Protein AF-A0A7C5R493-F1 (afdb_monomer_lite)

pLDDT: mean 92.87, std 10.51, range [44.81, 98.38]

Foldseek 3Di:
DPQQEDPVLLVVLVVFQADKFWKKWAFDDDLVVVCVVLVVVVKAFPDQPVVRRITTIIDHSNSVVVVSPDPGTRHMDGPDDDDDPDD

Secondary structure (DSSP, 8-state):
---SB-HHHHHHHHHSTTSEEE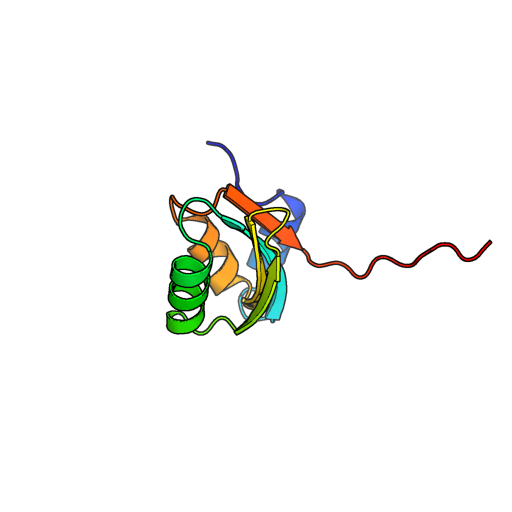EEEEE-S-HHHHHHHHHHTT-EEEEEETTTTEEEEEEEHHHHHHHHT-TTEEEEEE---------

Sequence (87 aa):
MNDKLDPQLRARLQARPDTPAALIVRVSGDLEQRADDVARRGMRVERRLRLIGGLALRATGRQALDLAGEQWVLRIEEDREVRALSS

Radius of gyration: 12.92 Å; chains: 1; bounding box: 35×30×35 Å

Structure (mmCIF, N/CA/C/O backbone):
data_AF-A0A7C5R493-F1
#
_entry.id   AF-A0A7C5R493-F1
#
loop_
_atom_site.group_PDB
_atom_site.id
_atom_site.type_symbol
_atom_site.label_atom_id
_atom_site.label_alt_id
_atom_site.label_comp_id
_atom_site.label_asym_id
_atom_site.label_entity_id
_atom_site.label_seq_id
_atom_site.pdbx_PDB_ins_code
_atom_site.Cartn_x
_atom_site.Cartn_y
_atom_site.Cartn_z
_atom_site.occupancy
_atom_site.B_iso_or_equiv
_atom_site.auth_seq_id
_atom_site.auth_comp_id
_atom_site.auth_asym_id
_atom_site.auth_atom_id
_atom_site.pdbx_PDB_model_num
ATOM 1 N N . MET A 1 1 ? 2.631 18.007 -1.739 1.00 44.81 1 MET A N 1
ATOM 2 C CA . MET A 1 1 ? 1.976 16.692 -1.916 1.00 44.81 1 MET A CA 1
ATOM 3 C C . MET A 1 1 ? 2.619 15.735 -0.930 1.00 44.81 1 MET A C 1
ATOM 5 O O . MET A 1 1 ? 3.824 15.556 -1.017 1.00 44.81 1 MET A O 1
ATOM 9 N N . ASN A 1 2 ? 1.868 15.194 0.034 1.00 57.03 2 ASN A N 1
ATOM 10 C CA . ASN A 1 2 ? 2.383 14.118 0.886 1.00 57.03 2 ASN A CA 1
ATOM 11 C C . ASN A 1 2 ? 2.574 12.880 0.006 1.00 57.03 2 ASN A C 1
ATOM 13 O O . ASN A 1 2 ? 1.584 12.321 -0.469 1.00 57.03 2 ASN A O 1
ATOM 17 N N . ASP A 1 3 ? 3.822 12.488 -0.255 1.00 82.50 3 ASP A N 1
ATOM 18 C CA . ASP A 1 3 ? 4.090 11.230 -0.945 1.00 82.50 3 ASP A CA 1
ATOM 19 C C . ASP A 1 3 ? 3.774 10.074 0.016 1.00 82.50 3 ASP A C 1
ATOM 21 O O . ASP A 1 3 ? 4.273 10.024 1.141 1.00 82.50 3 ASP A O 1
ATOM 25 N N . LYS A 1 4 ? 2.870 9.180 -0.396 1.00 93.94 4 LYS A N 1
ATOM 26 C CA . LYS A 1 4 ? 2.412 8.039 0.420 1.00 93.94 4 LYS A CA 1
ATOM 27 C C . LYS A 1 4 ? 3.422 6.896 0.422 1.00 93.94 4 LYS A C 1
ATOM 29 O O . LYS A 1 4 ? 3.309 5.996 1.247 1.00 93.94 4 LYS A O 1
ATOM 34 N N . LEU A 1 5 ? 4.370 6.926 -0.509 1.00 94.75 5 LEU A N 1
ATOM 35 C CA . LEU A 1 5 ? 5.493 6.009 -0.626 1.00 94.75 5 LEU A CA 1
ATOM 36 C C . LEU A 1 5 ? 6.760 6.764 -0.233 1.00 94.75 5 LEU A C 1
ATOM 38 O O . LEU A 1 5 ? 6.916 7.931 -0.595 1.00 94.75 5 LEU A O 1
ATOM 42 N N . ASP A 1 6 ? 7.693 6.108 0.450 1.00 91.38 6 ASP A N 1
ATOM 43 C CA . ASP A 1 6 ? 9.037 6.672 0.526 1.00 91.38 6 ASP A CA 1
ATOM 44 C C . ASP A 1 6 ? 9.714 6.629 -0.868 1.00 91.38 6 ASP A C 1
ATOM 46 O O . ASP A 1 6 ? 9.397 5.755 -1.691 1.00 91.38 6 ASP A O 1
ATOM 50 N N . PRO A 1 7 ? 10.649 7.553 -1.169 1.00 92.31 7 PRO A N 1
ATOM 51 C CA . PRO A 1 7 ? 11.265 7.644 -2.493 1.00 92.31 7 PRO A CA 1
ATOM 52 C C . PRO A 1 7 ? 11.994 6.370 -2.937 1.00 92.31 7 PRO A C 1
ATOM 54 O O . PRO A 1 7 ? 12.004 6.050 -4.128 1.00 92.31 7 PRO A O 1
ATOM 57 N N . GLN A 1 8 ? 12.590 5.625 -2.001 1.00 92.88 8 GLN A N 1
ATOM 58 C CA . GLN A 1 8 ? 13.332 4.407 -2.314 1.00 92.88 8 GLN A CA 1
ATOM 59 C C . GLN A 1 8 ? 12.375 3.284 -2.720 1.00 92.88 8 GLN A C 1
ATOM 61 O O . GLN A 1 8 ? 12.608 2.600 -3.723 1.00 92.88 8 GLN A O 1
ATOM 66 N N . LEU A 1 9 ? 11.277 3.112 -1.981 1.00 94.19 9 LEU A N 1
ATOM 67 C CA . LEU A 1 9 ? 10.228 2.166 -2.339 1.00 94.19 9 LEU A CA 1
ATOM 68 C C . LEU A 1 9 ? 9.607 2.530 -3.689 1.00 94.19 9 LEU A C 1
ATOM 70 O O . LEU A 1 9 ? 9.503 1.659 -4.553 1.00 94.19 9 LEU A O 1
ATOM 74 N N . ARG A 1 10 ? 9.280 3.808 -3.918 1.00 95.94 10 ARG A N 1
ATOM 75 C CA . ARG A 1 10 ? 8.755 4.291 -5.204 1.00 95.94 10 ARG A CA 1
ATOM 76 C C . ARG A 1 10 ? 9.679 3.935 -6.370 1.00 95.94 10 ARG A C 1
ATOM 78 O O . ARG A 1 10 ? 9.224 3.292 -7.316 1.00 95.94 10 ARG A O 1
ATOM 85 N N . ALA A 1 11 ? 10.962 4.293 -6.285 1.00 95.19 11 ALA A N 1
ATOM 86 C CA . ALA A 1 11 ? 11.939 4.011 -7.338 1.00 95.19 11 ALA A CA 1
ATOM 87 C C . ALA A 1 11 ? 12.032 2.508 -7.640 1.00 95.19 11 ALA A C 1
ATOM 89 O O . ALA A 1 11 ? 12.093 2.083 -8.793 1.00 95.19 11 ALA A O 1
ATOM 90 N N . ARG A 1 12 ? 11.975 1.674 -6.600 1.00 94.62 12 ARG A N 1
ATOM 91 C CA . ARG A 1 12 ? 12.052 0.221 -6.740 1.00 94.62 12 ARG A CA 1
ATOM 92 C C . ARG A 1 12 ? 10.811 -0.396 -7.388 1.00 94.62 12 ARG A C 1
ATOM 94 O O . ARG A 1 12 ? 10.957 -1.338 -8.166 1.00 94.62 12 ARG A O 1
ATOM 101 N N . LEU A 1 13 ? 9.616 0.103 -7.061 1.00 95.88 13 LEU A N 1
ATOM 102 C CA . LEU A 1 13 ? 8.363 -0.329 -7.692 1.00 95.88 13 LEU A CA 1
ATOM 103 C C . LEU A 1 13 ? 8.321 0.098 -9.166 1.00 95.88 13 LEU A C 1
ATOM 105 O O . LEU A 1 13 ? 7.882 -0.678 -10.008 1.00 95.88 13 LEU A O 1
ATOM 109 N N . GLN A 1 14 ? 8.843 1.286 -9.491 1.00 96.56 14 GLN A N 1
ATOM 110 C CA . GLN A 1 14 ? 8.963 1.772 -10.870 1.00 96.56 14 GLN A CA 1
ATOM 111 C C . GLN A 1 14 ? 9.975 0.968 -11.694 1.00 96.56 14 GLN A C 1
ATOM 113 O O . GLN A 1 14 ? 9.713 0.670 -12.853 1.00 96.56 14 GLN A O 1
ATOM 118 N N . ALA A 1 15 ? 11.108 0.582 -11.100 1.00 97.31 15 ALA A N 1
ATOM 119 C CA . ALA A 1 15 ? 12.130 -0.211 -11.781 1.00 97.31 15 ALA A CA 1
ATOM 120 C C . ALA A 1 15 ? 11.667 -1.643 -12.104 1.00 97.31 15 ALA A C 1
ATOM 122 O O . ALA A 1 15 ? 12.208 -2.280 -13.005 1.00 97.31 15 ALA A O 1
ATOM 123 N N . ARG A 1 16 ? 10.697 -2.175 -11.349 1.00 95.50 16 ARG A N 1
ATOM 124 C CA . ARG A 1 16 ? 10.189 -3.548 -11.486 1.00 95.50 16 ARG A CA 1
ATOM 125 C C . ARG A 1 16 ? 8.660 -3.577 -11.364 1.00 95.50 16 ARG A C 1
ATOM 127 O O . ARG A 1 16 ? 8.135 -4.125 -10.391 1.00 95.50 16 ARG A O 1
ATOM 134 N N . PRO A 1 17 ? 7.935 -2.997 -12.337 1.00 96.44 17 PRO A N 1
ATOM 135 C CA . PRO A 1 17 ? 6.500 -2.746 -12.218 1.00 96.44 17 PRO A CA 1
ATOM 136 C C . PRO A 1 17 ? 5.669 -4.026 -12.139 1.00 96.44 17 PRO A C 1
ATOM 138 O O . PRO A 1 17 ? 4.629 -4.018 -11.494 1.00 96.44 17 PRO A O 1
ATOM 141 N N . ASP A 1 18 ? 6.135 -5.128 -12.726 1.00 97.56 18 ASP A N 1
ATOM 142 C CA . ASP A 1 18 ? 5.379 -6.385 -12.778 1.00 97.56 18 ASP A CA 1
ATOM 143 C C . ASP A 1 18 ? 5.887 -7.420 -11.752 1.00 97.56 18 ASP A C 1
ATOM 145 O O . ASP A 1 18 ? 5.354 -8.522 -11.644 1.00 97.56 18 ASP A O 1
ATOM 149 N N . THR A 1 19 ? 6.905 -7.071 -10.953 1.00 95.81 19 THR A N 1
ATOM 150 C CA . THR A 1 19 ? 7.395 -7.934 -9.869 1.00 95.81 19 THR A CA 1
ATOM 151 C C . THR A 1 19 ? 6.514 -7.779 -8.626 1.00 95.81 19 THR A C 1
ATOM 153 O O . THR A 1 19 ? 6.327 -6.651 -8.159 1.00 95.81 19 THR A O 1
ATOM 156 N N . PRO A 1 20 ? 5.995 -8.879 -8.047 1.00 95.12 20 PRO A N 1
ATOM 157 C CA . PRO A 1 20 ? 5.253 -8.823 -6.793 1.00 95.12 20 PRO A CA 1
ATOM 158 C C . PRO A 1 20 ? 6.122 -8.363 -5.616 1.00 95.12 20 PRO A C 1
ATOM 160 O O . PRO A 1 20 ? 7.236 -8.849 -5.426 1.00 95.12 20 PRO A O 1
ATOM 163 N N . ALA A 1 21 ? 5.570 -7.492 -4.777 1.00 94.88 21 ALA A N 1
ATOM 164 C CA . ALA A 1 21 ? 6.130 -7.051 -3.507 1.00 94.88 21 ALA A CA 1
ATOM 165 C C . ALA A 1 21 ? 5.138 -7.322 -2.366 1.00 94.88 21 ALA A C 1
ATOM 167 O O . ALA A 1 21 ? 3.922 -7.294 -2.572 1.00 94.88 21 ALA A O 1
ATOM 168 N N . ALA A 1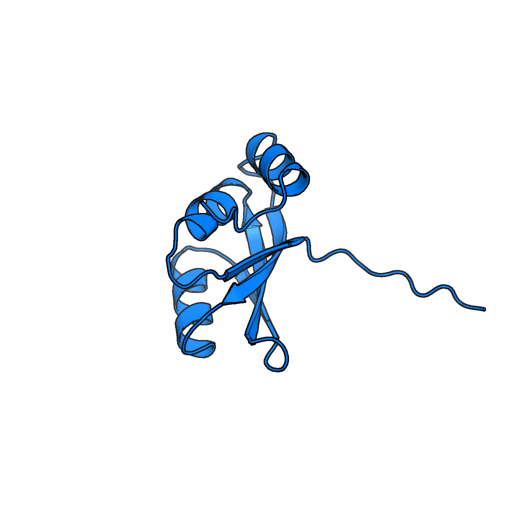 22 ? 5.665 -7.586 -1.170 1.00 96.75 22 ALA A N 1
ATOM 169 C CA . ALA A 1 22 ? 4.884 -7.611 0.062 1.00 96.75 22 ALA A CA 1
ATOM 170 C C . ALA A 1 22 ? 4.836 -6.191 0.641 1.00 96.75 22 ALA A C 1
ATOM 172 O O . ALA A 1 22 ? 5.874 -5.535 0.769 1.00 96.75 22 ALA A O 1
ATOM 173 N N . LEU A 1 23 ? 3.636 -5.697 0.928 1.00 97.38 23 LEU A N 1
ATOM 174 C CA . LEU A 1 23 ? 3.396 -4.308 1.304 1.00 97.38 23 LEU A CA 1
ATOM 175 C C . LEU A 1 23 ? 2.474 -4.222 2.514 1.00 97.38 23 LEU A C 1
ATOM 177 O O . LEU A 1 23 ? 1.511 -4.980 2.625 1.00 97.38 23 LEU A O 1
ATOM 181 N N . ILE A 1 24 ? 2.721 -3.225 3.356 1.00 97.56 24 ILE A N 1
ATOM 182 C CA . ILE A 1 24 ? 1.787 -2.755 4.374 1.00 97.56 24 ILE A CA 1
ATOM 183 C C . ILE A 1 24 ? 1.178 -1.445 3.882 1.00 97.56 24 ILE A C 1
ATOM 185 O O . ILE A 1 24 ? 1.879 -0.464 3.643 1.00 97.56 24 ILE A O 1
ATOM 189 N N . VAL A 1 25 ? -0.146 -1.410 3.753 1.00 97.88 25 VAL A N 1
ATOM 190 C CA . VAL A 1 25 ? -0.895 -0.227 3.319 1.00 97.88 25 VAL A CA 1
ATOM 191 C C . VAL A 1 25 ? -1.715 0.303 4.483 1.00 97.88 25 VAL A C 1
ATOM 193 O O . VAL A 1 25 ? -2.612 -0.375 4.977 1.00 97.88 25 VAL A O 1
ATOM 196 N N . ARG A 1 26 ? -1.418 1.521 4.934 1.00 98.06 26 ARG A N 1
ATOM 197 C CA . ARG A 1 26 ? -2.201 2.249 5.940 1.00 98.06 26 ARG A CA 1
ATOM 198 C C . ARG A 1 26 ? -3.384 2.909 5.236 1.00 98.06 26 ARG A C 1
ATOM 200 O O . ARG A 1 26 ? -3.188 3.592 4.228 1.00 98.06 26 ARG A O 1
ATOM 207 N N . VAL A 1 27 ? -4.589 2.729 5.766 1.00 98.12 27 VAL A N 1
ATOM 208 C CA . VAL A 1 27 ? -5.829 3.173 5.115 1.00 98.12 27 VAL A CA 1
ATOM 209 C C . VAL A 1 27 ? -6.683 4.023 6.047 1.00 98.12 27 VAL A C 1
ATOM 211 O O . VAL A 1 27 ? -6.585 3.901 7.267 1.00 98.12 27 VAL A O 1
ATOM 214 N N . SER A 1 28 ? -7.531 4.870 5.473 1.00 97.62 28 SER A N 1
ATOM 215 C CA . SER A 1 28 ? -8.626 5.536 6.175 1.00 97.62 28 SER A CA 1
ATOM 216 C C . SER A 1 28 ? -9.980 4.899 5.842 1.00 97.62 28 SER A C 1
ATOM 218 O O . SER A 1 28 ? -10.178 4.287 4.784 1.00 97.62 28 SER A O 1
ATOM 220 N N . GLY A 1 29 ? -10.936 5.079 6.756 1.00 95.88 29 GLY A N 1
ATOM 221 C CA . GLY A 1 29 ? -12.280 4.516 6.646 1.00 95.88 29 GLY A CA 1
ATOM 222 C C . GLY A 1 29 ? -12.355 3.054 7.087 1.00 95.88 29 GLY A C 1
ATOM 223 O O . GLY A 1 29 ? -11.562 2.602 7.912 1.00 95.88 29 GLY A O 1
ATOM 224 N N . ASP A 1 30 ? -13.343 2.338 6.554 1.00 97.25 30 ASP A N 1
ATOM 225 C CA . ASP A 1 30 ? -13.639 0.963 6.947 1.00 97.25 30 ASP A CA 1
ATOM 226 C C . ASP A 1 30 ? -12.621 -0.039 6.379 1.00 97.25 30 ASP A C 1
ATOM 228 O O . ASP A 1 30 ? -12.403 -0.121 5.169 1.00 97.25 30 ASP A O 1
ATOM 232 N N . LEU A 1 31 ? -11.990 -0.813 7.264 1.00 97.31 31 LEU A N 1
ATOM 233 C CA . LEU A 1 31 ? -10.897 -1.714 6.898 1.00 97.31 31 LEU A CA 1
ATOM 234 C C . LEU A 1 31 ? -11.358 -2.891 6.027 1.00 97.31 31 LEU A C 1
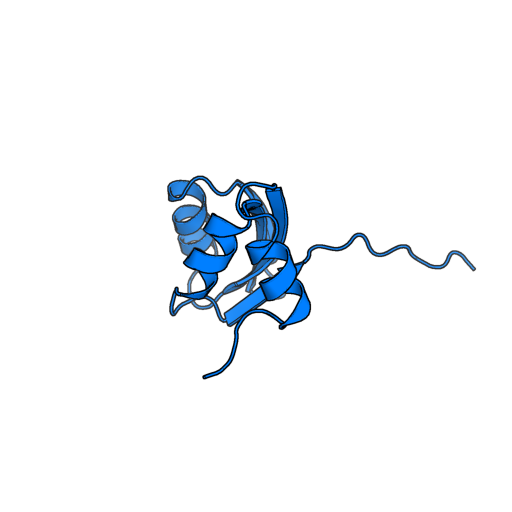ATOM 236 O O . LEU A 1 31 ? -10.594 -3.346 5.175 1.00 97.31 31 LEU A O 1
ATOM 240 N N . GLU A 1 32 ? -12.579 -3.384 6.235 1.00 97.69 32 GLU A N 1
ATOM 241 C CA . GLU A 1 32 ? -13.126 -4.505 5.468 1.00 97.69 32 GLU A CA 1
ATOM 242 C C . GLU A 1 32 ? -13.466 -4.055 4.045 1.00 97.69 32 GLU A C 1
ATOM 244 O O . GLU A 1 32 ? -13.030 -4.681 3.079 1.00 97.69 32 GLU A O 1
ATOM 249 N N . GLN A 1 33 ? -14.100 -2.889 3.902 1.00 98.00 33 GLN A N 1
ATOM 250 C CA . GLN A 1 33 ? -14.355 -2.269 2.606 1.00 98.00 33 GLN A CA 1
ATOM 251 C C . GLN A 1 33 ? -13.056 -2.047 1.820 1.00 98.00 33 GLN A C 1
ATOM 253 O O . GLN A 1 33 ? -13.007 -2.344 0.625 1.00 98.00 33 GLN A O 1
ATOM 258 N N . ARG A 1 34 ? -11.982 -1.576 2.475 1.00 98.25 34 ARG A N 1
ATOM 259 C CA . ARG A 1 34 ? -10.682 -1.399 1.802 1.00 98.25 34 ARG A CA 1
ATOM 260 C C . ARG A 1 34 ? -10.039 -2.718 1.405 1.00 98.25 34 ARG A C 1
ATOM 262 O O . ARG A 1 34 ? -9.412 -2.775 0.349 1.00 98.25 34 ARG A O 1
ATOM 269 N N . ALA A 1 35 ? -10.193 -3.767 2.210 1.00 98.25 35 ALA A N 1
ATOM 270 C CA . ALA A 1 35 ? -9.723 -5.100 1.848 1.00 98.25 35 ALA A CA 1
ATOM 271 C C . ALA A 1 35 ? -10.428 -5.609 0.579 1.00 98.25 35 ALA A C 1
ATOM 273 O O . ALA A 1 35 ? -9.768 -6.120 -0.328 1.00 98.25 35 ALA A O 1
ATOM 274 N N . ASP A 1 36 ? -11.738 -5.394 0.473 1.00 98.12 36 ASP A N 1
ATOM 275 C CA . ASP A 1 36 ? -12.512 -5.770 -0.709 1.00 98.12 36 ASP A CA 1
ATOM 276 C C . ASP A 1 36 ? -12.154 -4.915 -1.935 1.00 98.12 36 ASP A C 1
ATOM 278 O O . ASP A 1 36 ? -12.021 -5.442 -3.043 1.00 98.12 36 ASP A O 1
ATOM 282 N N . ASP A 1 37 ? -11.951 -3.605 -1.750 1.00 97.56 37 ASP A N 1
ATOM 283 C CA . ASP A 1 37 ? -11.526 -2.681 -2.810 1.00 97.56 37 ASP A CA 1
ATOM 284 C C . ASP A 1 37 ? -10.207 -3.126 -3.452 1.00 97.56 37 ASP A C 1
ATOM 286 O O . ASP A 1 37 ? -10.094 -3.139 -4.682 1.00 97.56 37 ASP A O 1
ATOM 290 N N . VAL A 1 38 ? -9.210 -3.511 -2.646 1.00 97.62 38 VAL A N 1
ATOM 291 C CA . VAL A 1 38 ? -7.919 -3.968 -3.182 1.00 97.62 38 VAL A CA 1
ATOM 292 C C . VAL A 1 38 ? -8.003 -5.371 -3.778 1.00 97.62 38 VAL A C 1
ATOM 294 O O . VAL A 1 38 ? 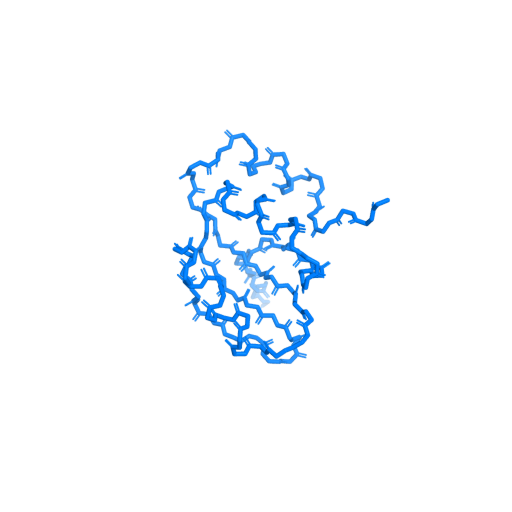-7.380 -5.625 -4.811 1.00 97.62 38 VAL A O 1
ATOM 297 N N . ALA A 1 39 ? -8.811 -6.264 -3.198 1.00 97.69 39 ALA A N 1
ATOM 298 C CA . ALA A 1 39 ? -9.017 -7.610 -3.728 1.00 97.69 39 ALA A CA 1
ATOM 299 C C . ALA A 1 39 ? -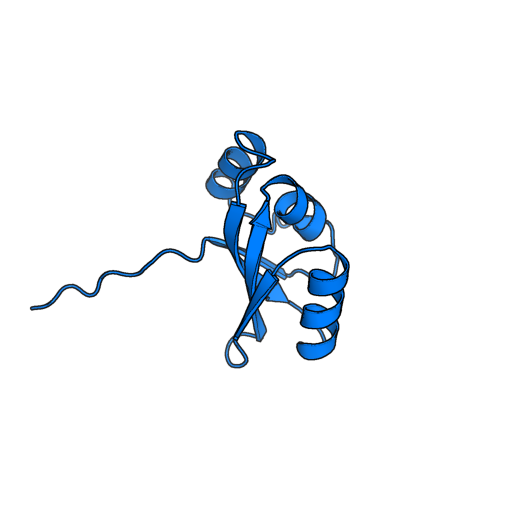9.661 -7.579 -5.124 1.00 97.69 39 ALA A C 1
ATOM 301 O O . ALA A 1 39 ? -9.196 -8.265 -6.035 1.00 97.69 39 ALA A O 1
ATOM 302 N N . ARG A 1 40 ? -10.658 -6.707 -5.339 1.00 97.56 40 ARG A N 1
ATOM 303 C CA . ARG A 1 40 ? -11.285 -6.486 -6.657 1.00 97.56 40 ARG A CA 1
ATOM 304 C C . ARG A 1 40 ? -10.309 -5.994 -7.729 1.00 97.56 40 ARG A C 1
ATOM 306 O O . ARG A 1 40 ? -10.551 -6.200 -8.912 1.00 97.56 40 ARG A O 1
ATOM 313 N N . ARG A 1 41 ? -9.198 -5.371 -7.329 1.00 95.56 41 ARG A N 1
ATOM 314 C CA . ARG A 1 41 ? -8.121 -4.900 -8.221 1.00 95.56 41 ARG A CA 1
ATOM 315 C C . ARG A 1 41 ? -7.034 -5.959 -8.458 1.00 95.56 41 ARG A C 1
ATOM 317 O O . ARG A 1 41 ? -5.969 -5.649 -8.995 1.00 95.56 41 ARG A O 1
ATOM 324 N N . GLY A 1 42 ? -7.270 -7.202 -8.032 1.00 96.88 42 GLY A N 1
ATOM 325 C CA . GLY A 1 42 ? -6.346 -8.321 -8.216 1.00 96.88 42 GLY A CA 1
ATOM 326 C C . GLY A 1 42 ? -5.138 -8.300 -7.278 1.00 96.88 42 GLY A C 1
ATOM 327 O O . GLY A 1 42 ? -4.147 -8.975 -7.552 1.00 96.88 42 GLY A O 1
ATOM 328 N N . MET A 1 43 ? -5.182 -7.522 -6.193 1.00 98.06 43 MET A N 1
ATOM 329 C CA . MET A 1 43 ? -4.179 -7.593 -5.128 1.00 98.06 43 MET A CA 1
ATOM 330 C C . MET A 1 43 ? -4.584 -8.662 -4.116 1.00 98.06 43 MET A C 1
ATOM 332 O O . MET A 1 43 ? -5.764 -8.835 -3.812 1.00 98.06 43 MET A O 1
ATOM 336 N N . ARG A 1 44 ? -3.611 -9.380 -3.555 1.00 98.19 44 ARG A N 1
ATOM 337 C CA . ARG A 1 44 ? -3.890 -10.427 -2.567 1.00 98.19 44 ARG A CA 1
ATOM 338 C C . ARG A 1 44 ? -3.743 -9.863 -1.163 1.00 98.19 44 ARG A C 1
ATOM 340 O O . ARG A 1 44 ? -2.629 -9.574 -0.739 1.00 98.19 44 ARG A O 1
ATOM 347 N N . VAL A 1 45 ? -4.850 -9.762 -0.432 1.00 97.88 45 VAL A N 1
ATOM 348 C CA . VAL A 1 45 ? -4.834 -9.427 0.999 1.00 97.88 45 VAL A CA 1
ATOM 349 C C . VAL A 1 45 ? -4.351 -10.643 1.783 1.00 97.88 45 VAL A C 1
ATOM 351 O O . VAL A 1 45 ? -4.980 -11.698 1.753 1.00 97.88 45 VAL A O 1
ATOM 354 N N . GLU A 1 46 ? -3.230 -10.502 2.481 1.00 97.38 46 GLU A N 1
ATOM 355 C CA . GLU A 1 46 ? -2.685 -11.547 3.349 1.00 97.38 46 GLU A CA 1
ATOM 356 C C . GLU A 1 46 ? -3.184 -11.376 4.784 1.00 97.38 46 GLU A C 1
ATOM 358 O O . GLU A 1 46 ? -3.564 -12.353 5.429 1.00 97.38 46 GLU A O 1
ATOM 363 N N . ARG A 1 47 ? -3.209 -10.135 5.295 1.00 97.00 47 ARG A N 1
ATOM 364 C CA . ARG A 1 47 ? -3.651 -9.836 6.666 1.00 97.00 47 ARG A CA 1
ATOM 365 C C . ARG A 1 47 ? -4.335 -8.480 6.768 1.00 97.00 47 ARG A C 1
ATOM 367 O O . ARG A 1 47 ? -3.995 -7.532 6.067 1.00 97.00 47 ARG A O 1
ATOM 374 N N . ARG A 1 48 ? -5.245 -8.377 7.736 1.00 97.62 48 ARG A N 1
ATOM 375 C CA . ARG A 1 48 ? -5.851 -7.121 8.188 1.00 97.62 48 ARG A CA 1
ATOM 376 C C . ARG A 1 48 ? -5.219 -6.725 9.520 1.00 97.62 48 ARG A C 1
ATOM 378 O O . ARG A 1 48 ? -5.390 -7.407 10.526 1.00 97.62 48 ARG A O 1
ATOM 385 N N . LEU A 1 49 ? -4.471 -5.632 9.524 1.00 96.81 49 LEU A N 1
ATOM 386 C CA . LEU A 1 49 ? -3.713 -5.126 10.664 1.00 96.81 49 LEU A CA 1
ATOM 387 C C . LEU A 1 49 ? -4.560 -4.098 11.429 1.00 96.81 49 LEU A C 1
ATOM 389 O O . LEU A 1 49 ? -4.390 -2.889 11.270 1.00 96.81 49 LEU A O 1
ATOM 393 N N . ARG A 1 50 ? -5.507 -4.581 12.245 1.00 95.44 50 ARG A N 1
ATOM 394 C CA . ARG A 1 50 ? -6.525 -3.744 12.917 1.00 95.44 50 ARG A CA 1
ATOM 395 C C . ARG A 1 50 ? -5.953 -2.665 13.833 1.00 95.44 50 ARG A C 1
ATOM 397 O O . ARG A 1 50 ? -6.467 -1.557 13.823 1.00 95.44 50 ARG A O 1
ATOM 404 N N . LEU A 1 51 ? -4.883 -2.971 14.574 1.00 96.06 51 LEU A N 1
ATOM 405 C CA . LEU A 1 51 ? -4.263 -2.032 15.519 1.00 96.06 51 LEU A CA 1
ATOM 406 C C . LEU A 1 51 ? -3.836 -0.734 14.838 1.00 96.06 51 LEU A C 1
ATOM 408 O O . LEU A 1 51 ? -3.988 0.352 15.383 1.00 96.06 51 LEU A O 1
ATOM 412 N N . ILE A 1 52 ? -3.283 -0.869 13.638 1.00 94.44 52 ILE A N 1
ATOM 413 C CA . ILE A 1 52 ? -2.817 0.278 12.888 1.00 94.44 52 ILE A CA 1
ATOM 414 C C . ILE A 1 52 ? -3.948 0.782 11.974 1.00 94.44 52 ILE A C 1
ATOM 416 O O . ILE A 1 52 ? -4.047 1.980 11.728 1.00 94.44 52 ILE A O 1
ATOM 420 N N . GLY A 1 53 ? -4.839 -0.078 11.483 1.00 97.06 53 GLY A N 1
ATOM 421 C CA . GLY A 1 53 ? -5.766 0.255 10.396 1.00 97.06 53 GLY A CA 1
ATOM 422 C C . GLY A 1 53 ? -5.053 0.110 9.056 1.00 97.06 53 GLY A C 1
ATOM 423 O O . GLY A 1 53 ? -4.862 1.077 8.317 1.00 97.06 53 GLY A O 1
ATOM 424 N N . GLY A 1 54 ? -4.515 -1.081 8.802 1.00 97.62 54 GLY A N 1
ATOM 425 C CA . GLY A 1 54 ? -3.745 -1.354 7.596 1.00 97.62 54 GLY A CA 1
ATOM 426 C C . GLY A 1 54 ? -3.981 -2.740 7.021 1.00 97.62 54 GLY A C 1
ATOM 427 O O . GLY A 1 54 ? -4.538 -3.619 7.673 1.00 97.62 54 GLY A O 1
ATOM 428 N N . LEU A 1 55 ? -3.536 -2.929 5.787 1.00 98.38 55 LEU A N 1
ATOM 429 C CA . LEU A 1 55 ? -3.621 -4.179 5.046 1.00 98.38 55 LEU A CA 1
ATOM 430 C C . LEU A 1 55 ? -2.204 -4.647 4.725 1.00 98.38 55 LEU A C 1
ATOM 432 O O . LEU A 1 55 ? -1.440 -3.891 4.132 1.00 98.38 55 LEU A O 1
ATOM 436 N N . ALA A 1 56 ? -1.866 -5.878 5.101 1.00 97.75 56 ALA A N 1
ATOM 437 C CA . ALA A 1 56 ? -0.710 -6.560 4.534 1.00 97.75 56 ALA A CA 1
ATOM 438 C C . ALA A 1 56 ? -1.166 -7.241 3.243 1.00 97.75 56 ALA A C 1
ATOM 440 O O . ALA A 1 56 ? -2.124 -8.025 3.266 1.00 97.75 56 ALA A O 1
ATOM 441 N N . LEU A 1 57 ? -0.532 -6.916 2.121 1.00 97.06 57 LEU A N 1
ATOM 442 C CA . LEU A 1 57 ? -0.928 -7.407 0.809 1.00 97.06 57 LEU A CA 1
ATOM 443 C C . LEU A 1 57 ? 0.267 -7.719 -0.092 1.00 97.06 57 LEU A C 1
ATOM 445 O O . LEU A 1 57 ? 1.347 -7.147 0.042 1.00 97.06 57 LEU A O 1
ATOM 449 N N . ARG A 1 58 ? 0.038 -8.613 -1.054 1.00 97.81 58 ARG A N 1
ATOM 450 C CA . ARG A 1 58 ? 0.904 -8.822 -2.217 1.00 97.81 58 ARG A CA 1
ATOM 451 C C . ARG A 1 58 ? 0.329 -8.067 -3.406 1.00 97.81 58 ARG A C 1
ATOM 453 O O . ARG A 1 58 ? -0.825 -8.288 -3.781 1.00 97.81 58 ARG A O 1
ATOM 460 N N . ALA A 1 59 ? 1.155 -7.226 -4.015 1.00 97.69 59 ALA A N 1
ATOM 461 C CA . ALA A 1 59 ? 0.822 -6.481 -5.224 1.00 97.69 59 ALA A CA 1
ATOM 462 C C . ALA A 1 59 ? 2.056 -6.317 -6.115 1.00 97.69 59 ALA A C 1
ATOM 464 O O . ALA A 1 59 ? 3.187 -6.309 -5.633 1.00 97.69 59 ALA A O 1
ATOM 465 N N . THR A 1 60 ? 1.841 -6.177 -7.418 1.00 98.06 60 THR A N 1
ATOM 466 C CA . THR A 1 60 ? 2.886 -5.738 -8.352 1.00 98.06 60 THR A CA 1
ATOM 467 C C . THR A 1 60 ? 3.265 -4.276 -8.097 1.00 98.06 60 THR A C 1
ATOM 469 O O . THR A 1 60 ? 2.491 -3.514 -7.508 1.00 98.06 60 THR A O 1
ATOM 472 N N . GLY A 1 61 ? 4.443 -3.860 -8.568 1.00 96.69 61 GLY A N 1
ATOM 473 C CA . GLY A 1 61 ? 4.865 -2.459 -8.518 1.00 96.69 61 GLY A CA 1
ATOM 474 C C . GLY A 1 61 ? 3.844 -1.501 -9.133 1.00 96.69 61 GLY A C 1
ATOM 475 O O . GLY A 1 61 ? 3.536 -0.470 -8.540 1.00 96.69 61 GLY A O 1
ATOM 47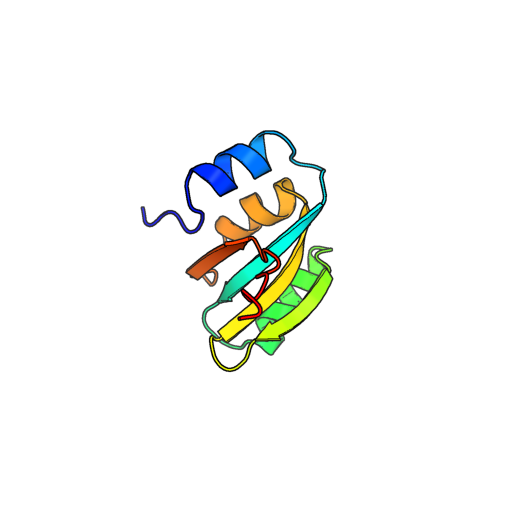6 N N . ARG A 1 62 ? 3.250 -1.881 -10.267 1.00 97.75 62 ARG A N 1
ATOM 477 C CA . ARG A 1 62 ? 2.200 -1.122 -10.956 1.00 97.75 62 ARG A CA 1
ATOM 478 C C . ARG A 1 62 ? 0.962 -0.945 -10.083 1.00 97.75 62 ARG A C 1
ATOM 480 O O . ARG A 1 62 ? 0.570 0.182 -9.815 1.00 97.75 62 ARG A O 1
ATOM 487 N N . GLN A 1 63 ? 0.423 -2.044 -9.554 1.00 98.06 63 GLN A N 1
ATOM 488 C CA . GLN A 1 63 ? -0.735 -2.002 -8.656 1.00 98.06 63 GLN A CA 1
ATOM 489 C C . GLN A 1 63 ? -0.474 -1.127 -7.423 1.00 98.06 63 GLN A C 1
ATOM 491 O O . GLN A 1 63 ? -1.354 -0.382 -7.006 1.00 98.06 63 GLN A O 1
ATOM 496 N N . ALA A 1 64 ? 0.729 -1.190 -6.846 1.00 96.88 64 ALA A N 1
ATOM 497 C CA . ALA A 1 64 ? 1.096 -0.390 -5.680 1.00 96.88 64 ALA A CA 1
ATOM 498 C C . ALA A 1 64 ? 1.212 1.113 -5.993 1.00 96.88 64 ALA A C 1
ATOM 500 O O . ALA A 1 64 ? 0.794 1.949 -5.190 1.00 96.88 64 ALA A O 1
ATOM 501 N N . LEU A 1 65 ? 1.760 1.463 -7.160 1.00 96.50 65 LEU A N 1
ATOM 502 C CA . LEU A 1 65 ? 1.845 2.847 -7.630 1.00 96.50 65 LEU A CA 1
ATOM 503 C C . LEU A 1 65 ? 0.455 3.419 -7.932 1.00 96.50 65 LEU A C 1
ATOM 505 O O . LEU A 1 65 ? 0.169 4.541 -7.516 1.00 96.50 65 LEU A O 1
ATOM 509 N N . ASP A 1 66 ? -0.415 2.636 -8.571 1.00 96.75 66 ASP A N 1
ATOM 510 C CA . ASP A 1 66 ? -1.809 3.015 -8.829 1.00 96.75 66 ASP A CA 1
ATOM 511 C C . ASP A 1 66 ? -2.574 3.202 -7.512 1.00 96.75 66 ASP A C 1
ATOM 513 O O . ASP A 1 66 ? -3.276 4.194 -7.316 1.00 96.75 66 ASP A O 1
ATOM 517 N N . LEU A 1 67 ? -2.373 2.287 -6.557 1.00 96.69 67 LEU A N 1
ATOM 518 C CA . LEU A 1 67 ? -2.973 2.350 -5.227 1.00 96.69 67 LEU A CA 1
ATOM 519 C C . LEU A 1 67 ? -2.554 3.611 -4.460 1.00 96.69 67 LEU A C 1
ATOM 521 O O . LEU A 1 67 ? -3.370 4.199 -3.756 1.00 96.69 67 LEU A O 1
ATOM 525 N N . ALA A 1 68 ? -1.319 4.092 -4.628 1.00 96.12 68 ALA A N 1
ATOM 526 C CA . ALA A 1 68 ? -0.888 5.354 -4.027 1.00 96.12 68 ALA A CA 1
ATOM 527 C C . ALA A 1 68 ? -1.705 6.568 -4.526 1.00 96.12 68 ALA A C 1
ATOM 529 O O . ALA A 1 68 ? -1.779 7.587 -3.838 1.00 96.12 68 ALA A O 1
ATOM 530 N N . GLY A 1 69 ? -2.377 6.480 -5.677 1.00 95.50 69 GLY A N 1
ATOM 531 C CA . GLY A 1 69 ? -3.292 7.519 -6.158 1.00 95.50 69 GLY A CA 1
ATOM 532 C C . GLY A 1 69 ? -4.581 7.652 -5.334 1.00 95.50 69 GLY A C 1
ATOM 533 O O . GLY A 1 69 ? -5.185 8.721 -5.296 1.00 95.50 69 GLY A O 1
ATOM 534 N N . GLU A 1 70 ? -4.982 6.609 -4.608 1.00 96.69 70 GLU A N 1
ATOM 535 C CA . GLU A 1 70 ? -6.277 6.541 -3.925 1.00 96.69 70 GLU A CA 1
ATOM 536 C C . GLU A 1 70 ? -6.359 7.438 -2.689 1.00 96.69 70 GLU A C 1
ATOM 538 O O . GLU A 1 70 ? -5.521 7.352 -1.792 1.00 96.69 70 GLU A O 1
ATOM 543 N N . GLN A 1 71 ? -7.399 8.269 -2.576 1.00 95.81 71 GLN A N 1
ATOM 544 C CA . GLN A 1 71 ? -7.530 9.244 -1.478 1.00 95.81 71 GLN A CA 1
ATOM 545 C C . GLN A 1 71 ? -7.596 8.606 -0.082 1.00 95.81 71 GLN A C 1
ATOM 547 O O . GLN A 1 71 ? -7.184 9.223 0.896 1.00 95.81 71 GLN A O 1
ATOM 552 N N . TRP A 1 72 ? -8.084 7.368 0.014 1.00 96.19 72 TRP A N 1
ATOM 553 C CA . TRP A 1 72 ? -8.186 6.628 1.272 1.00 96.19 72 TRP A CA 1
ATOM 554 C C . TRP A 1 72 ? -6.876 5.941 1.687 1.00 96.19 72 TRP A C 1
ATOM 556 O O . TRP A 1 72 ? -6.779 5.418 2.796 1.00 96.19 72 TRP A O 1
ATOM 566 N N . VAL A 1 73 ? -5.851 5.937 0.831 1.00 97.75 73 VAL A N 1
ATOM 567 C CA . VAL A 1 73 ? -4.522 5.423 1.180 1.00 97.75 73 VAL A CA 1
ATOM 568 C C . VAL A 1 73 ? -3.742 6.514 1.892 1.00 97.75 73 VAL A C 1
ATOM 570 O O . VAL A 1 73 ? -3.533 7.598 1.352 1.00 97.75 73 VAL A O 1
ATOM 573 N N . LEU A 1 74 ? -3.283 6.208 3.102 1.00 97.06 74 LEU A N 1
ATOM 574 C CA . LEU A 1 74 ? -2.512 7.129 3.932 1.00 97.06 74 LEU A CA 1
ATOM 575 C C . LEU A 1 74 ? -1.009 6.939 3.731 1.00 97.06 74 LEU A C 1
ATOM 577 O O . LEU A 1 74 ? -0.260 7.914 3.716 1.00 97.06 74 LEU A O 1
ATOM 581 N N . ARG A 1 75 ? -0.566 5.684 3.593 1.00 97.06 75 ARG A N 1
ATOM 582 C CA . ARG A 1 75 ? 0.848 5.321 3.451 1.00 97.06 75 ARG A CA 1
ATOM 583 C C . ARG A 1 75 ? 0.998 3.905 2.904 1.00 97.06 75 ARG A C 1
ATOM 585 O O . ARG A 1 75 ? 0.165 3.050 3.194 1.00 97.06 75 ARG A O 1
ATOM 592 N N . ILE A 1 76 ? 2.068 3.661 2.160 1.00 97.31 76 ILE A N 1
ATOM 593 C CA . ILE A 1 76 ? 2.474 2.343 1.677 1.00 97.31 76 ILE A CA 1
ATOM 594 C C . ILE A 1 76 ? 3.925 2.118 2.094 1.00 97.31 76 ILE A C 1
ATOM 596 O O . ILE A 1 76 ? 4.798 2.936 1.811 1.00 97.31 76 ILE A O 1
ATOM 600 N N . GLU A 1 77 ? 4.162 0.997 2.758 1.00 95.06 77 GLU A N 1
ATOM 601 C CA . GLU A 1 77 ? 5.468 0.553 3.229 1.00 95.06 77 GLU A CA 1
ATOM 602 C C . GLU A 1 77 ? 5.742 -0.853 2.706 1.00 95.06 77 GLU A C 1
ATOM 604 O O . GLU A 1 77 ? 4.823 -1.606 2.380 1.00 95.06 77 GLU A O 1
ATOM 609 N N . GLU A 1 78 ? 7.012 -1.225 2.635 1.00 93.50 78 GLU A N 1
ATOM 610 C CA . GLU A 1 78 ? 7.376 -2.610 2.375 1.00 93.50 78 GLU A CA 1
ATOM 611 C C . GLU A 1 78 ? 7.197 -3.462 3.637 1.00 93.50 78 GLU A C 1
ATOM 613 O O . GLU A 1 78 ? 7.703 -3.100 4.699 1.00 93.50 78 GLU A O 1
ATOM 618 N N . ASP A 1 79 ? 6.540 -4.619 3.506 1.00 91.44 79 ASP A N 1
ATOM 619 C CA . ASP A 1 79 ? 6.465 -5.621 4.577 1.00 91.44 79 ASP A CA 1
ATOM 620 C C . ASP A 1 79 ? 7.790 -6.400 4.619 1.00 91.44 79 ASP A C 1
ATOM 622 O O . ASP A 1 79 ? 7.951 -7.447 3.985 1.00 91.44 79 ASP A O 1
ATOM 626 N N . ARG A 1 80 ? 8.799 -5.817 5.278 1.00 83.38 80 ARG A N 1
ATOM 627 C CA . ARG A 1 80 ? 10.111 -6.450 5.455 1.00 83.38 80 ARG A CA 1
ATOM 628 C C . ARG A 1 80 ? 10.075 -7.400 6.641 1.00 83.38 80 ARG A C 1
ATOM 630 O O . ARG A 1 80 ? 9.629 -7.045 7.727 1.00 83.38 80 ARG A O 1
ATOM 637 N N . GLU A 1 81 ? 10.648 -8.581 6.448 1.00 74.69 81 GLU A N 1
ATOM 638 C CA . GLU A 1 81 ? 10.886 -9.522 7.534 1.00 74.69 81 GLU A CA 1
ATOM 639 C C . GLU A 1 81 ? 11.851 -8.900 8.557 1.00 74.69 81 GLU A C 1
ATOM 641 O O . GLU A 1 81 ? 13.001 -8.580 8.243 1.00 74.69 81 GLU A O 1
ATOM 646 N N . VAL A 1 82 ? 11.376 -8.699 9.788 1.00 72.94 82 VAL A N 1
ATOM 647 C CA . VAL A 1 82 ? 12.215 -8.228 10.892 1.00 72.94 82 VAL A CA 1
ATOM 648 C C . VAL A 1 82 ? 12.895 -9.442 11.511 1.00 72.94 82 VAL A C 1
ATOM 650 O O . VAL A 1 82 ? 12.235 -10.312 12.075 1.00 72.94 82 VAL A O 1
ATOM 653 N N . ARG A 1 83 ? 14.226 -9.503 11.429 1.00 67.62 83 ARG A N 1
ATOM 654 C CA . ARG A 1 83 ? 15.007 -10.489 12.182 1.00 67.62 83 ARG A CA 1
ATOM 655 C C . ARG A 1 83 ? 15.199 -9.972 13.602 1.00 67.62 83 ARG A C 1
ATOM 657 O O . ARG A 1 83 ? 15.823 -8.930 13.792 1.00 67.62 83 ARG A O 1
ATOM 664 N N . ALA A 1 84 ? 14.672 -10.691 14.588 1.00 73.44 84 ALA A N 1
ATOM 665 C CA . ALA A 1 84 ? 15.024 -10.439 15.978 1.00 73.44 84 ALA A CA 1
ATOM 666 C C . ALA A 1 84 ? 16.513 -10.762 16.178 1.00 73.44 84 ALA A C 1
ATOM 668 O O . ALA A 1 84 ? 16.986 -11.816 15.751 1.00 73.44 84 ALA A O 1
ATOM 669 N N . LEU A 1 85 ? 17.253 -9.852 16.811 1.00 67.00 85 LEU A N 1
ATOM 670 C CA . LEU A 1 85 ? 18.579 -10.152 17.341 1.00 67.00 85 LEU A CA 1
ATOM 671 C C . LEU A 1 85 ? 18.379 -11.086 18.537 1.00 67.00 85 LEU A C 1
ATOM 673 O O . LEU A 1 85 ? 18.031 -10.633 19.624 1.00 67.00 85 LEU A O 1
ATOM 677 N N . SER A 1 86 ? 18.543 -12.390 18.329 1.00 61.56 86 SER A N 1
ATOM 678 C CA . SER A 1 86 ? 18.677 -13.334 19.437 1.00 61.56 86 SER A CA 1
ATOM 679 C C . SER A 1 86 ? 19.931 -12.946 20.229 1.00 61.56 86 SER A C 1
ATOM 681 O O . SER A 1 86 ? 21.025 -12.957 19.663 1.00 61.56 86 SER A O 1
ATOM 683 N N . SER A 1 87 ? 19.751 -12.520 21.484 1.00 57.97 87 SER A N 1
ATOM 684 C CA . SER A 1 87 ? 20.837 -12.309 22.456 1.00 57.97 87 SER A CA 1
ATOM 685 C C . SER A 1 87 ? 21.175 -13.607 23.174 1.00 57.97 87 SER A C 1
ATOM 687 O O . SER A 1 87 ? 20.236 -14.416 23.359 1.00 57.97 87 SER A O 1
#